Protein AF-A0A348T0Q8-F1 (afdb_monomer_lite)

Foldseek 3Di:
DDPPPDDDPCPQDKAWPDKDKDAADDDPPPDPFRMWMWTWIDGDQKIWTWIDGDQAWIKIKIDGNVCVVVSVVVSVVCVVVVPHRNRCQVVCVVSPPGIDMDTHGPDD

Secondary structure (DSSP, 8-state):
-------------EEEEEEEEEE----TTT-S-SEEEEEEEEETTEEEEEEE-SSSPEEEEEEEGGGHHHHHHHHHHHHHTT--HHHHHHHHHHH-SSPEEEEE----

pLDDT: mean 83.87, std 17.35, range [34.22, 97.75]

Radius of gyration: 16.41 Å; chains: 1; bounding box: 48×28×52 Å

Structure (mmCIF, N/CA/C/O backbone):
data_AF-A0A348T0Q8-F1
#
_entry.id   AF-A0A348T0Q8-F1
#
loop_
_atom_site.group_PDB
_atom_site.id
_atom_site.type_symbol
_atom_site.label_atom_id
_atom_site.label_alt_id
_atom_site.label_comp_id
_atom_site.label_asym_id
_atom_site.label_entity_id
_atom_site.label_seq_id
_atom_site.pdbx_PDB_ins_code
_atom_site.Cartn_x
_atom_site.Cartn_y
_atom_site.Cartn_z
_atom_site.occupancy
_atom_site.B_iso_or_equiv
_atom_site.auth_seq_id
_atom_site.auth_comp_id
_atom_site.auth_asym_id
_atom_site.auth_atom_id
_atom_site.pdbx_PDB_model_num
ATOM 1 N N . MET A 1 1 ? 32.086 -3.552 -31.297 1.00 40.44 1 MET A N 1
ATOM 2 C CA . MET A 1 1 ? 32.362 -3.043 -29.938 1.00 40.44 1 MET A CA 1
ATOM 3 C C . MET A 1 1 ? 31.383 -3.728 -29.018 1.00 40.44 1 MET A C 1
ATOM 5 O O . MET A 1 1 ? 30.221 -3.832 -29.373 1.00 40.44 1 MET A O 1
ATOM 9 N N . GLU A 1 2 ? 31.913 -4.346 -27.978 1.00 37.59 2 GLU A N 1
ATOM 10 C CA . GLU A 1 2 ? 31.390 -5.571 -27.382 1.00 37.59 2 GLU A CA 1
ATOM 11 C C . GLU A 1 2 ? 30.196 -5.335 -26.448 1.00 37.59 2 GLU A C 1
ATOM 13 O O . GLU A 1 2 ? 30.283 -4.571 -25.488 1.00 37.59 2 GLU A O 1
ATOM 18 N N . ASP A 1 3 ? 29.105 -6.059 -26.712 1.00 40.22 3 ASP A N 1
ATOM 19 C CA . ASP A 1 3 ? 28.026 -6.349 -25.770 1.00 40.22 3 ASP A CA 1
ATOM 20 C C . ASP A 1 3 ? 28.568 -7.198 -24.612 1.00 40.22 3 ASP A C 1
ATOM 22 O O . ASP A 1 3 ? 28.559 -8.428 -24.636 1.00 40.22 3 ASP A O 1
ATOM 26 N N . HIS A 1 4 ? 29.041 -6.525 -23.568 1.00 42.44 4 HIS A N 1
ATOM 27 C CA . HIS A 1 4 ? 29.307 -7.134 -22.270 1.00 42.44 4 HIS A CA 1
ATOM 28 C C . HIS A 1 4 ? 28.355 -6.558 -21.219 1.00 42.44 4 HIS A C 1
ATOM 30 O O . HIS A 1 4 ? 28.767 -5.887 -20.276 1.00 42.44 4 HIS A O 1
ATOM 36 N N . CYS A 1 5 ? 27.060 -6.867 -21.333 1.00 45.41 5 CYS A N 1
ATOM 37 C CA . CYS A 1 5 ? 26.199 -6.854 -20.152 1.00 45.41 5 CYS A CA 1
ATOM 38 C C . CYS A 1 5 ? 26.362 -8.203 -19.436 1.00 45.41 5 CYS A C 1
ATOM 40 O O . CYS A 1 5 ? 25.683 -9.190 -19.723 1.00 45.41 5 CYS A O 1
ATOM 42 N N . GLY A 1 6 ? 27.372 -8.255 -18.565 1.00 34.22 6 GLY A N 1
ATOM 43 C CA . GLY A 1 6 ? 27.747 -9.431 -17.794 1.00 34.22 6 GLY A CA 1
ATOM 44 C C . GLY A 1 6 ? 26.594 -9.996 -16.962 1.00 34.22 6 GLY A C 1
ATOM 45 O O . GLY A 1 6 ? 25.836 -9.274 -16.315 1.00 34.22 6 GLY A O 1
ATOM 46 N N . LYS A 1 7 ? 26.509 -11.329 -16.946 1.00 46.72 7 LYS A N 1
ATOM 47 C CA . LYS A 1 7 ? 25.726 -12.119 -15.992 1.00 46.72 7 LYS A CA 1
ATOM 48 C C . LYS A 1 7 ? 26.177 -11.780 -14.565 1.00 46.72 7 LYS A C 1
ATOM 50 O O . LYS A 1 7 ? 27.147 -12.349 -14.076 1.00 46.72 7 LYS A O 1
ATOM 55 N N . ALA A 1 8 ? 25.466 -10.880 -13.895 1.00 43.25 8 ALA A N 1
ATOM 56 C CA . ALA A 1 8 ? 25.614 -10.636 -12.466 1.00 43.25 8 ALA A CA 1
ATOM 57 C C . ALA A 1 8 ? 24.459 -11.316 -11.722 1.00 43.25 8 ALA A C 1
ATOM 59 O O . ALA A 1 8 ? 23.286 -11.104 -12.038 1.00 43.25 8 ALA A O 1
ATOM 60 N N . GLY A 1 9 ? 24.798 -12.173 -10.756 1.00 42.19 9 GLY A N 1
ATOM 61 C CA . GLY A 1 9 ? 23.846 -12.879 -9.905 1.00 42.19 9 GLY A CA 1
ATOM 62 C C . GLY A 1 9 ? 22.794 -11.924 -9.341 1.00 42.19 9 GLY A C 1
ATOM 63 O O . GLY A 1 9 ? 23.122 -10.918 -8.714 1.00 42.19 9 GLY A O 1
ATOM 64 N N . ARG A 1 10 ? 21.521 -12.240 -9.598 1.00 50.84 10 ARG A N 1
ATOM 65 C CA . ARG A 1 10 ? 20.340 -11.476 -9.179 1.00 50.84 10 ARG A CA 1
ATOM 66 C C . ARG A 1 10 ? 20.207 -11.555 -7.654 1.00 50.84 10 ARG A C 1
ATOM 68 O O . ARG A 1 10 ? 19.398 -12.311 -7.124 1.00 50.84 10 ARG A O 1
ATOM 75 N N . SER A 1 11 ? 21.021 -10.787 -6.932 1.00 48.03 11 SER A N 1
ATOM 76 C CA . SER A 1 11 ? 20.714 -10.455 -5.547 1.00 48.03 11 SER A CA 1
ATOM 77 C C . SER A 1 11 ? 19.334 -9.808 -5.571 1.00 48.03 11 SER A C 1
ATOM 79 O O . SER A 1 11 ? 19.110 -8.824 -6.280 1.00 48.03 11 SER A O 1
ATOM 81 N N . LYS A 1 12 ? 18.372 -10.429 -4.893 1.00 59.16 12 LYS A N 1
ATOM 82 C CA . LYS A 1 12 ? 16.976 -9.993 -4.810 1.00 59.16 12 LYS A CA 1
ATOM 83 C C . LYS A 1 12 ? 16.923 -8.767 -3.891 1.00 59.16 12 LYS A C 1
ATOM 85 O O . LYS A 1 12 ? 16.357 -8.826 -2.806 1.00 59.16 12 LYS A O 1
ATOM 90 N N . VAL A 1 13 ? 17.617 -7.691 -4.274 1.00 59.22 13 VAL A N 1
ATOM 91 C CA . VAL A 1 13 ? 17.732 -6.467 -3.482 1.00 59.22 13 VAL A CA 1
ATOM 92 C C . VAL A 1 13 ? 16.341 -5.867 -3.400 1.00 59.22 13 VAL A C 1
ATOM 94 O O . VAL A 1 13 ? 15.781 -5.419 -4.400 1.00 59.22 13 VAL A O 1
ATOM 97 N N . ASN A 1 14 ? 15.771 -5.925 -2.202 1.00 82.88 14 ASN A N 1
ATOM 98 C CA . ASN A 1 14 ? 14.546 -5.226 -1.879 1.00 82.88 14 ASN A CA 1
ATOM 99 C C . ASN A 1 14 ? 14.939 -3.852 -1.327 1.00 82.88 14 ASN A C 1
ATOM 101 O O . ASN A 1 14 ? 15.556 -3.771 -0.264 1.00 82.88 14 ASN A O 1
ATOM 105 N N . ARG A 1 15 ? 14.649 -2.780 -2.066 1.00 91.62 15 ARG A N 1
ATOM 106 C CA . ARG A 1 15 ? 15.003 -1.407 -1.683 1.00 91.62 15 ARG A CA 1
ATOM 107 C C . ARG A 1 15 ? 13.754 -0.659 -1.234 1.00 91.62 15 ARG A C 1
ATOM 109 O O . ARG A 1 15 ? 12.816 -0.514 -2.011 1.00 91.62 15 ARG A O 1
ATOM 116 N N . LEU A 1 16 ? 13.754 -0.143 -0.006 1.00 94.81 16 LEU A N 1
ATOM 117 C CA . LEU A 1 16 ? 12.697 0.755 0.461 1.00 94.81 16 LEU A CA 1
ATOM 118 C C . LEU A 1 16 ? 12.845 2.108 -0.239 1.00 94.81 16 LEU A C 1
ATOM 120 O O . LEU A 1 16 ? 13.900 2.737 -0.162 1.00 94.81 16 LEU A O 1
ATOM 124 N N . LEU A 1 17 ? 11.791 2.551 -0.915 1.00 95.31 17 LEU A N 1
ATOM 125 C CA . LEU A 1 17 ? 11.764 3.814 -1.652 1.00 95.31 17 LEU A CA 1
ATOM 126 C C . LEU A 1 17 ? 11.021 4.918 -0.902 1.00 95.31 17 LEU A C 1
ATOM 128 O O . LEU A 1 17 ? 11.376 6.090 -1.041 1.00 95.31 17 LEU A O 1
ATOM 132 N N . ALA A 1 18 ? 9.985 4.557 -0.146 1.00 96.62 18 ALA A N 1
ATOM 133 C CA . ALA A 1 18 ? 9.243 5.467 0.717 1.00 96.62 18 ALA A CA 1
ATOM 134 C C . ALA A 1 18 ? 8.493 4.691 1.804 1.00 96.62 18 ALA A C 1
ATOM 136 O O . ALA A 1 18 ? 8.025 3.574 1.578 1.00 96.62 18 ALA A O 1
ATOM 137 N N . LYS A 1 19 ? 8.354 5.304 2.980 1.00 97.06 19 LYS A N 1
ATOM 138 C CA . LYS A 1 19 ? 7.533 4.803 4.081 1.00 97.06 19 LYS A CA 1
ATOM 139 C C . LYS A 1 19 ? 6.835 5.974 4.749 1.00 97.06 19 LYS A C 1
ATOM 141 O O . LYS A 1 19 ? 7.486 6.942 5.125 1.00 97.06 19 LYS A O 1
ATOM 146 N N . GLN A 1 20 ? 5.533 5.842 4.932 1.00 97.69 20 GLN A N 1
ATOM 147 C CA . GLN A 1 20 ? 4.706 6.776 5.677 1.00 97.69 20 GLN A CA 1
ATOM 148 C C . GLN A 1 20 ? 3.950 5.986 6.739 1.00 97.69 20 GLN A C 1
ATOM 150 O O . GLN A 1 20 ? 3.620 4.814 6.555 1.00 97.69 20 GLN A O 1
ATOM 155 N N . THR A 1 21 ? 3.757 6.592 7.902 1.00 96.69 21 THR A N 1
ATOM 156 C CA . THR A 1 21 ? 3.042 5.973 9.020 1.00 96.69 21 THR A CA 1
ATOM 157 C C . THR A 1 21 ? 2.025 6.969 9.523 1.00 96.69 21 THR A C 1
ATOM 159 O O . THR A 1 21 ? 2.355 8.137 9.732 1.00 96.69 21 THR A O 1
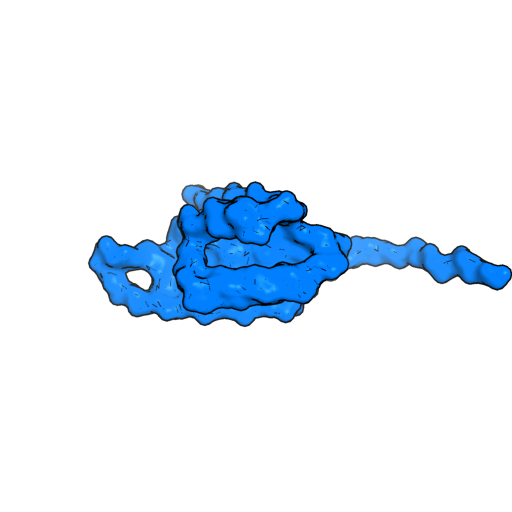ATOM 162 N N . ARG A 1 22 ? 0.792 6.513 9.709 1.00 94.75 22 ARG A N 1
ATOM 163 C CA . ARG A 1 22 ? -0.263 7.302 10.325 1.00 94.75 22 ARG A CA 1
ATOM 164 C C . ARG A 1 22 ? -0.645 6.661 11.648 1.00 94.75 22 ARG A C 1
ATOM 166 O O . ARG A 1 22 ? -0.841 5.449 11.718 1.00 94.75 22 ARG A O 1
ATOM 173 N N . LEU A 1 23 ? -0.681 7.490 12.683 1.00 92.75 23 LEU A N 1
ATOM 174 C CA . LEU A 1 23 ? -1.113 7.121 14.023 1.00 92.75 23 LEU A CA 1
ATOM 175 C C . LEU A 1 23 ? -2.522 7.656 14.226 1.00 92.75 23 LEU A C 1
ATOM 177 O O . LEU A 1 23 ? -2.801 8.806 13.883 1.00 92.75 23 LEU A O 1
ATOM 181 N N . PHE A 1 24 ? -3.374 6.822 14.793 1.00 87.00 24 PHE A N 1
ATOM 182 C CA . PHE A 1 24 ? -4.715 7.173 15.213 1.00 87.00 24 PHE A CA 1
ATOM 183 C C . PHE A 1 24 ? -4.794 7.022 16.727 1.00 87.00 24 PHE A C 1
ATOM 185 O O . PHE A 1 24 ? -4.143 6.155 17.314 1.00 87.00 24 PHE A O 1
ATOM 192 N N . SER A 1 25 ? -5.574 7.883 17.371 1.00 84.00 25 SER A N 1
ATOM 193 C CA . SER A 1 25 ? -5.878 7.710 18.787 1.00 84.00 25 SER A CA 1
ATOM 194 C C . SER A 1 25 ? -6.676 6.425 18.976 1.00 84.00 25 SER A C 1
ATOM 196 O O . SER A 1 25 ? -7.625 6.171 18.236 1.00 84.00 25 SER A O 1
ATOM 198 N N . TYR A 1 26 ? -6.313 5.636 19.985 1.00 75.38 26 TYR A N 1
ATOM 199 C CA . TYR A 1 26 ? -7.128 4.502 20.392 1.00 75.38 26 TYR A CA 1
ATOM 200 C C . TYR A 1 26 ? -8.432 5.020 21.001 1.00 75.38 26 TYR A C 1
ATOM 202 O O . TYR A 1 26 ? -8.420 5.711 22.021 1.00 75.38 26 TYR A O 1
ATOM 210 N N . ILE A 1 27 ? -9.548 4.697 20.356 1.00 76.62 27 ILE A N 1
ATOM 211 C CA . ILE A 1 27 ? -10.890 4.912 20.886 1.00 76.62 27 ILE A CA 1
ATOM 212 C C . ILE A 1 27 ? -11.588 3.562 20.819 1.00 76.62 27 ILE A C 1
ATOM 214 O O . ILE A 1 27 ? -11.814 3.019 19.734 1.00 76.62 27 ILE A O 1
ATOM 218 N N . GLU A 1 28 ? -11.887 3.014 21.993 1.00 77.81 28 GLU A N 1
ATOM 219 C CA . GLU A 1 28 ? -12.522 1.709 22.129 1.00 77.81 28 GLU A CA 1
ATOM 220 C C . GLU A 1 28 ? -13.832 1.658 21.329 1.00 77.81 28 GLU A C 1
ATOM 222 O O . GLU A 1 28 ? -14.670 2.556 21.414 1.00 77.81 28 GLU A O 1
ATOM 227 N N . GLY A 1 29 ? -13.977 0.621 20.501 1.00 74.81 29 GLY A N 1
ATOM 228 C CA . GLY A 1 29 ? -15.160 0.402 19.666 1.00 74.81 29 GLY A CA 1
ATOM 229 C C . GLY A 1 29 ? -15.258 1.255 18.394 1.00 74.81 29 GLY A C 1
ATOM 230 O O . GLY A 1 29 ? -16.181 1.028 17.616 1.00 74.81 29 GLY A O 1
ATOM 231 N N . LEU A 1 30 ? -14.335 2.194 18.146 1.00 76.19 30 LEU A N 1
ATOM 232 C CA . LEU A 1 30 ? -14.388 3.065 16.963 1.00 76.19 30 LEU A CA 1
ATOM 233 C C . LEU A 1 30 ? -13.444 2.624 15.836 1.00 76.19 30 LEU A C 1
ATOM 235 O O . LEU A 1 30 ? -13.811 2.703 14.666 1.00 76.19 30 LEU A O 1
ATOM 239 N N . GLN A 1 31 ? -12.231 2.172 16.166 1.00 69.88 31 GLN A N 1
ATOM 240 C CA . GLN A 1 31 ? -11.223 1.809 15.168 1.00 69.88 31 GLN A CA 1
ATOM 241 C C . GLN A 1 31 ? -10.323 0.680 15.686 1.00 69.88 31 GLN A C 1
ATOM 243 O O . GLN A 1 31 ? -9.762 0.790 16.773 1.00 69.88 31 GLN A O 1
ATOM 248 N N . ALA A 1 32 ? -10.182 -0.398 14.908 1.00 73.12 32 ALA A N 1
ATOM 249 C CA . ALA A 1 32 ? -9.303 -1.523 15.249 1.00 73.12 32 ALA A CA 1
ATOM 250 C C . ALA A 1 32 ? -7.815 -1.206 14.989 1.00 73.12 32 ALA A C 1
ATOM 252 O O . ALA A 1 32 ? -6.927 -1.696 15.680 1.00 73.12 32 ALA A O 1
ATOM 253 N N . GLU A 1 33 ? -7.547 -0.325 14.027 1.00 80.69 33 GLU A N 1
ATOM 254 C CA . GLU A 1 33 ? -6.213 0.108 13.616 1.00 80.69 33 GLU A CA 1
ATOM 255 C C . GLU A 1 33 ? -5.775 1.333 14.412 1.00 80.69 33 GLU A C 1
ATOM 257 O O . GLU A 1 33 ? -6.279 2.426 14.170 1.00 80.69 33 GLU A O 1
ATOM 262 N N . THR A 1 34 ? -4.773 1.228 15.281 1.00 86.88 34 THR A N 1
ATOM 263 C CA . THR A 1 34 ? -4.174 2.434 15.890 1.00 86.88 34 THR A CA 1
ATOM 264 C C . THR A 1 34 ? -2.994 2.956 15.078 1.00 86.88 34 THR A C 1
ATOM 266 O O . THR A 1 34 ? -2.586 4.117 15.191 1.00 86.88 34 THR A O 1
ATOM 269 N N . ARG A 1 35 ? -2.473 2.119 14.178 1.00 92.19 35 ARG A N 1
ATOM 270 C CA . ARG A 1 35 ? -1.385 2.468 13.278 1.00 92.19 35 ARG A CA 1
ATOM 271 C C . ARG A 1 35 ? -1.575 1.857 11.898 1.00 92.19 35 ARG A C 1
ATOM 273 O O . ARG A 1 35 ? -1.818 0.664 11.757 1.00 92.19 35 ARG A O 1
ATOM 280 N N . VAL A 1 36 ? -1.373 2.683 10.874 1.00 94.56 36 VAL A N 1
ATOM 281 C CA . VAL A 1 36 ? -1.372 2.255 9.471 1.00 94.56 36 VAL A CA 1
ATOM 282 C C . VAL A 1 36 ? -0.047 2.632 8.822 1.00 94.56 36 VAL A C 1
ATOM 284 O O . VAL A 1 36 ? 0.450 3.752 8.978 1.00 94.56 36 VAL A O 1
ATOM 287 N N . TYR A 1 37 ? 0.531 1.685 8.090 1.00 97.00 37 TYR A N 1
ATOM 288 C CA . TYR A 1 37 ? 1.773 1.845 7.349 1.00 97.00 37 TYR A CA 1
ATOM 289 C C . TYR A 1 37 ? 1.501 1.831 5.849 1.00 97.00 37 TYR A C 1
ATOM 291 O O . TYR A 1 37 ? 0.815 0.947 5.342 1.00 97.00 37 TYR A O 1
ATOM 299 N N . TYR A 1 38 ? 2.126 2.768 5.146 1.00 97.75 38 TYR A N 1
ATOM 300 C CA . TYR A 1 38 ? 2.123 2.861 3.692 1.00 97.75 38 TYR A CA 1
ATOM 301 C C . TYR A 1 38 ? 3.578 2.777 3.244 1.00 97.75 38 TYR A C 1
ATOM 303 O O . TYR A 1 38 ? 4.388 3.639 3.591 1.00 97.75 38 TYR A O 1
ATOM 311 N N . THR A 1 39 ? 3.951 1.734 2.509 1.00 97.62 39 THR A N 1
ATOM 312 C CA . THR A 1 39 ? 5.335 1.554 2.046 1.00 97.62 39 THR A CA 1
ATOM 313 C C . THR A 1 39 ? 5.402 1.339 0.549 1.00 97.62 39 THR A C 1
ATOM 315 O O . THR A 1 39 ? 4.531 0.693 -0.018 1.00 97.62 39 THR A O 1
ATOM 318 N N . LEU A 1 40 ? 6.453 1.861 -0.077 1.00 97.31 40 LEU A N 1
ATOM 319 C CA . LEU A 1 40 ? 6.818 1.584 -1.459 1.00 97.31 40 LEU A CA 1
ATOM 320 C C . LEU A 1 40 ? 8.195 0.926 -1.482 1.00 97.31 40 LEU A C 1
ATOM 322 O O . LEU A 1 40 ? 9.174 1.500 -0.998 1.00 97.31 40 LEU A O 1
ATOM 326 N N . TRP A 1 41 ? 8.261 -0.257 -2.075 1.00 95.88 41 TRP A N 1
ATOM 327 C CA . TRP A 1 41 ? 9.472 -1.054 -2.230 1.00 95.88 41 TRP A CA 1
ATOM 328 C C . TRP A 1 41 ? 9.784 -1.296 -3.701 1.00 95.88 41 TRP A C 1
ATOM 330 O O . TRP A 1 41 ? 8.872 -1.476 -4.498 1.00 95.88 41 TRP A O 1
ATOM 340 N N . GLN A 1 42 ? 11.065 -1.380 -4.042 1.00 94.00 42 GLN A N 1
ATOM 341 C CA . GLN A 1 42 ? 11.536 -1.930 -5.307 1.00 94.00 42 GLN A CA 1
ATOM 342 C C . GLN A 1 42 ? 12.073 -3.342 -5.069 1.00 94.00 42 GLN A C 1
ATOM 344 O O . GLN A 1 42 ? 13.019 -3.523 -4.303 1.00 94.00 42 GLN A O 1
ATOM 349 N N . CYS A 1 43 ? 11.489 -4.337 -5.734 1.00 90.56 43 CYS A N 1
ATOM 350 C CA . CYS A 1 43 ? 11.888 -5.738 -5.671 1.00 90.56 43 CYS A CA 1
ATOM 351 C C . CYS A 1 43 ? 12.284 -6.211 -7.075 1.00 90.56 43 CYS A C 1
ATOM 353 O O . CYS A 1 43 ? 11.458 -6.691 -7.850 1.00 90.56 43 CYS A O 1
ATOM 355 N N . GLY A 1 44 ? 13.561 -6.055 -7.427 1.00 88.50 44 GLY A N 1
ATOM 356 C CA . GLY A 1 44 ? 14.023 -6.328 -8.790 1.00 88.50 44 GLY A CA 1
ATOM 357 C C . GLY A 1 44 ? 13.317 -5.422 -9.818 1.00 88.50 44 GLY A C 1
ATOM 358 O O . GLY A 1 44 ? 13.394 -4.203 -9.671 1.00 88.50 44 GLY A O 1
ATOM 359 N N . PRO A 1 45 ? 12.655 -5.978 -10.854 1.00 89.69 45 PRO A N 1
ATOM 360 C CA . PRO A 1 45 ? 11.965 -5.196 -11.884 1.00 89.69 45 PRO A CA 1
ATOM 361 C C . PRO A 1 45 ? 10.559 -4.731 -11.467 1.00 89.69 45 PRO A C 1
ATOM 363 O O . PRO A 1 45 ? 9.834 -4.183 -12.293 1.00 89.69 45 PRO A O 1
ATOM 366 N N . GLU A 1 46 ? 10.163 -4.964 -10.216 1.00 93.19 46 GLU A N 1
ATOM 367 C CA . GLU A 1 46 ? 8.839 -4.626 -9.703 1.00 93.19 46 GLU A CA 1
ATOM 368 C C . GLU A 1 46 ? 8.916 -3.537 -8.638 1.00 93.19 46 GLU A C 1
ATOM 370 O O . GLU A 1 46 ? 9.840 -3.496 -7.822 1.00 93.19 46 GLU A O 1
ATOM 375 N N . LEU A 1 47 ? 7.882 -2.708 -8.589 1.00 94.75 47 LEU A N 1
ATOM 376 C CA . LEU A 1 47 ? 7.561 -1.844 -7.464 1.00 94.75 47 LEU A CA 1
ATOM 377 C C . LEU A 1 47 ? 6.379 -2.429 -6.705 1.00 94.75 47 LEU A C 1
ATOM 379 O O . LEU A 1 47 ? 5.476 -3.002 -7.305 1.00 94.75 47 LEU A O 1
ATOM 383 N N . ARG A 1 48 ? 6.363 -2.274 -5.384 1.00 95.69 48 ARG A N 1
ATOM 384 C CA . ARG A 1 48 ? 5.299 -2.786 -4.519 1.00 95.69 48 ARG A CA 1
ATOM 385 C C . ARG A 1 48 ? 4.871 -1.719 -3.535 1.00 95.69 48 ARG A C 1
ATOM 387 O O . ARG A 1 48 ? 5.667 -1.323 -2.684 1.00 95.69 48 ARG A O 1
ATOM 394 N N . ILE A 1 49 ? 3.620 -1.289 -3.639 1.00 96.75 49 ILE A N 1
ATOM 395 C CA . ILE A 1 49 ? 2.949 -0.557 -2.568 1.00 96.75 49 ILE A CA 1
ATOM 396 C C . ILE A 1 49 ? 2.390 -1.585 -1.591 1.00 96.75 49 ILE A C 1
ATOM 398 O O . ILE A 1 49 ? 1.746 -2.541 -2.018 1.00 96.75 49 ILE A O 1
ATOM 402 N N . LEU A 1 50 ? 2.639 -1.397 -0.299 1.00 96.44 50 LEU A N 1
ATOM 40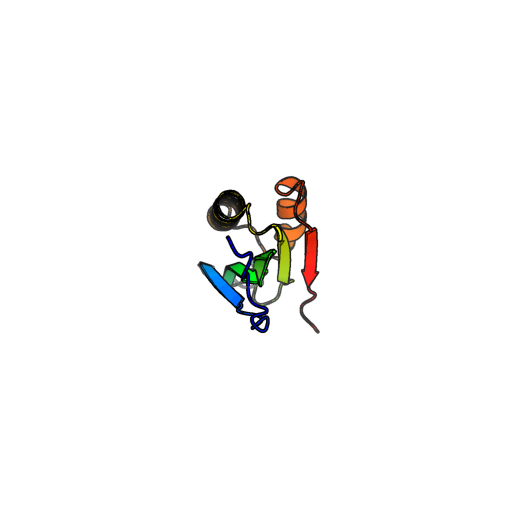3 C CA . LEU A 1 50 ? 1.971 -2.138 0.765 1.00 96.44 50 LEU A CA 1
ATOM 404 C C . LEU A 1 50 ? 1.246 -1.163 1.689 1.00 96.44 50 LEU A C 1
ATOM 406 O O . LEU A 1 50 ? 1.862 -0.208 2.174 1.00 96.44 50 LEU A O 1
ATOM 410 N N . VAL A 1 51 ? -0.027 -1.450 1.951 1.00 96.31 51 VAL A N 1
ATOM 411 C CA . VAL A 1 51 ? -0.845 -0.802 2.980 1.00 96.31 51 VAL A CA 1
ATOM 412 C C . VAL A 1 51 ? -1.169 -1.848 4.036 1.00 96.31 51 VAL A C 1
ATOM 414 O O . VAL A 1 51 ? -1.772 -2.872 3.723 1.00 96.31 51 VAL A O 1
ATOM 417 N N . SER A 1 52 ? -0.739 -1.625 5.273 1.00 95.00 52 SER A N 1
ATOM 418 C CA . SER A 1 52 ? -0.927 -2.588 6.362 1.00 95.00 52 SER A CA 1
ATOM 419 C C . SER A 1 52 ? -1.305 -1.897 7.665 1.00 95.00 52 SER A C 1
ATOM 421 O O . SER A 1 52 ? -0.807 -0.808 7.963 1.00 95.00 52 SER A O 1
ATOM 423 N N . GLY A 1 53 ? -2.154 -2.557 8.446 1.00 91.19 53 GLY A N 1
ATOM 424 C CA . GLY A 1 53 ? -2.552 -2.156 9.794 1.00 91.19 53 GLY A CA 1
ATOM 425 C C . GLY A 1 53 ? -2.079 -3.151 10.846 1.00 91.19 53 GLY A C 1
ATOM 426 O O . GLY A 1 53 ? -1.254 -4.017 10.560 1.00 91.19 53 GLY A O 1
ATOM 427 N N . GLU A 1 54 ? -2.600 -3.011 12.059 1.00 86.62 54 GLU A N 1
ATOM 428 C CA . GLU A 1 54 ? -2.299 -3.905 13.185 1.00 86.62 54 GLU A CA 1
ATOM 429 C C . GLU A 1 54 ? -3.263 -5.097 13.262 1.00 86.62 54 GLU A C 1
ATOM 431 O O . GLU A 1 54 ? -2.852 -6.181 13.663 1.00 86.62 54 GLU A O 1
ATOM 436 N N . ALA A 1 55 ? -4.517 -4.911 12.853 1.00 82.88 55 ALA A N 1
ATOM 437 C CA . ALA A 1 55 ? -5.597 -5.895 12.909 1.00 82.88 55 ALA A CA 1
ATOM 438 C C . ALA A 1 55 ? -6.197 -6.219 11.523 1.00 82.88 55 ALA A C 1
ATOM 440 O O . ALA A 1 55 ? -6.739 -7.302 11.314 1.00 82.88 55 ALA A O 1
ATOM 441 N N . GLY A 1 56 ? -6.109 -5.291 10.571 1.00 83.94 56 GLY A N 1
ATOM 442 C CA . GLY A 1 56 ? -6.646 -5.395 9.222 1.00 83.94 56 GLY A CA 1
ATOM 443 C C . GLY A 1 56 ? -5.742 -6.160 8.250 1.00 83.94 56 GLY A C 1
ATOM 444 O O . GLY A 1 56 ? -4.605 -6.518 8.574 1.00 83.94 56 GLY A O 1
ATOM 445 N N . PRO A 1 57 ? -6.221 -6.399 7.016 1.00 91.00 57 PRO A N 1
ATOM 446 C CA . PRO A 1 57 ? -5.439 -7.099 6.009 1.00 91.00 57 PRO A CA 1
ATOM 447 C C . PRO A 1 57 ? -4.193 -6.300 5.625 1.00 91.00 57 PRO A C 1
ATOM 449 O O . PRO A 1 57 ? -4.143 -5.077 5.755 1.00 91.00 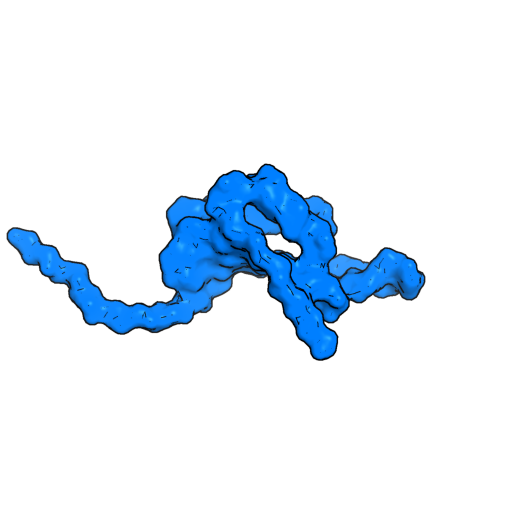57 PRO A O 1
ATOM 452 N N . THR A 1 58 ? -3.194 -6.983 5.075 1.00 94.25 58 THR A N 1
ATOM 453 C CA . THR A 1 58 ? -2.129 -6.301 4.342 1.00 94.25 58 THR A CA 1
ATOM 454 C C . THR A 1 58 ? -2.480 -6.316 2.866 1.00 94.25 58 THR A C 1
ATOM 456 O O . THR A 1 58 ? -2.623 -7.377 2.272 1.00 94.25 58 THR A O 1
ATOM 459 N N . VAL A 1 59 ? -2.588 -5.151 2.243 1.00 95.38 59 VAL A N 1
ATOM 460 C CA . VAL A 1 59 ? -2.861 -5.047 0.809 1.00 95.38 59 VAL A CA 1
ATOM 461 C C . VAL A 1 59 ? -1.576 -4.712 0.076 1.00 95.38 59 VAL A C 1
ATOM 463 O O . VAL A 1 59 ? -0.860 -3.784 0.454 1.00 95.38 59 VAL A O 1
ATOM 466 N N . ARG A 1 60 ? -1.285 -5.466 -0.983 1.00 95.19 60 ARG A N 1
ATOM 467 C CA . ARG A 1 60 ? -0.149 -5.250 -1.877 1.00 95.19 60 ARG A CA 1
ATOM 468 C C . ARG A 1 60 ? -0.653 -4.840 -3.253 1.00 95.19 60 ARG A C 1
ATOM 470 O O . ARG A 1 60 ? -1.533 -5.490 -3.798 1.00 95.19 60 ARG A O 1
ATOM 477 N N . CYS A 1 61 ? -0.041 -3.819 -3.843 1.00 95.31 61 CYS A N 1
ATOM 478 C CA . CYS A 1 61 ? -0.173 -3.529 -5.267 1.00 95.31 61 CYS A CA 1
ATOM 479 C C . CYS A 1 61 ? 1.199 -3.556 -5.936 1.00 95.31 61 CYS A C 1
ATOM 481 O O . CYS A 1 61 ? 2.120 -2.871 -5.483 1.00 95.31 61 CYS A O 1
ATOM 483 N N . THR A 1 62 ? 1.330 -4.338 -7.005 1.00 94.44 62 THR A N 1
ATOM 484 C CA . THR A 1 62 ? 2.581 -4.526 -7.750 1.00 94.44 62 THR A CA 1
ATOM 485 C C . THR A 1 62 ? 2.537 -3.789 -9.086 1.00 94.44 62 THR A C 1
ATOM 487 O O . THR A 1 62 ? 1.543 -3.873 -9.802 1.00 94.44 62 THR A O 1
ATOM 490 N N . PHE A 1 63 ? 3.622 -3.094 -9.429 1.00 90.38 63 PHE A N 1
ATOM 491 C CA . PHE A 1 63 ? 3.785 -2.316 -10.659 1.00 90.38 63 PHE A CA 1
ATOM 492 C C . PHE A 1 63 ? 5.107 -2.664 -11.359 1.00 90.38 63 PHE A C 1
ATOM 494 O O . PHE A 1 63 ? 6.055 -3.087 -10.691 1.00 90.38 63 PHE A O 1
ATOM 501 N N . PRO A 1 64 ? 5.229 -2.409 -12.671 1.00 91.38 64 PRO A N 1
ATOM 502 C CA . PRO A 1 64 ? 6.519 -2.349 -13.358 1.00 91.38 64 PRO A CA 1
ATOM 503 C C . PRO A 1 64 ? 7.458 -1.270 -12.777 1.00 91.38 64 PRO A C 1
ATOM 505 O O . PRO A 1 64 ? 7.000 -0.225 -12.310 1.00 91.38 64 PRO A O 1
ATOM 508 N N . ALA A 1 65 ? 8.776 -1.501 -12.806 1.00 88.75 65 ALA A N 1
ATOM 509 C CA . ALA A 1 65 ? 9.773 -0.600 -12.206 1.00 88.75 65 ALA A CA 1
ATOM 510 C C . ALA A 1 65 ? 9.875 0.800 -12.834 1.00 88.75 65 ALA A C 1
ATOM 512 O O . ALA A 1 65 ? 10.308 1.734 -12.161 1.00 88.75 65 ALA A O 1
ATOM 513 N N . ASP A 1 66 ? 9.475 0.972 -14.090 1.00 90.12 66 ASP A N 1
ATOM 514 C CA . ASP A 1 66 ? 9.474 2.263 -14.788 1.00 90.12 66 ASP A CA 1
ATOM 515 C C . ASP A 1 66 ? 8.352 3.207 -14.315 1.00 90.12 66 ASP A C 1
ATOM 517 O O . ASP A 1 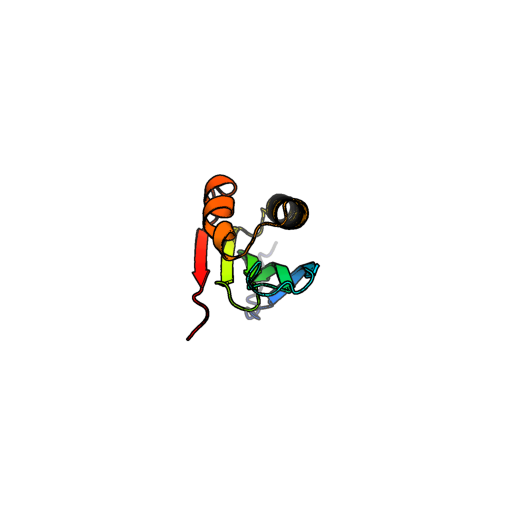66 ? 8.358 4.395 -14.633 1.00 90.12 66 ASP A O 1
ATOM 521 N N . MET A 1 67 ? 7.423 2.720 -13.485 1.00 92.56 67 MET A N 1
ATOM 522 C CA . MET A 1 67 ? 6.310 3.501 -12.940 1.00 92.56 67 MET A CA 1
ATOM 523 C C . MET A 1 67 ? 6.593 4.151 -11.575 1.00 92.56 67 MET A C 1
ATOM 525 O O . MET A 1 67 ? 5.651 4.504 -10.862 1.00 92.56 67 MET A O 1
ATOM 529 N N . GLU A 1 68 ? 7.857 4.349 -11.188 1.00 92.62 68 GLU A N 1
ATOM 530 C CA . GLU A 1 68 ? 8.213 4.852 -9.849 1.00 92.62 68 GLU A CA 1
ATOM 531 C C . GLU A 1 68 ? 7.506 6.165 -9.486 1.00 92.62 68 GLU A C 1
ATOM 533 O O . GLU A 1 68 ? 6.923 6.266 -8.406 1.00 92.62 68 GLU A O 1
ATOM 538 N N . CYS A 1 69 ? 7.481 7.147 -10.392 1.00 92.62 69 CYS A N 1
ATOM 539 C CA . CYS A 1 69 ? 6.803 8.425 -10.151 1.00 92.62 69 CYS A CA 1
ATOM 540 C C . CYS A 1 69 ? 5.307 8.236 -9.858 1.00 92.62 69 CYS A C 1
ATOM 542 O O . CYS A 1 69 ? 4.770 8.838 -8.928 1.00 92.62 69 CYS A O 1
ATOM 544 N N . ARG A 1 70 ? 4.635 7.355 -10.610 1.00 91.94 70 ARG A N 1
ATOM 545 C CA . ARG A 1 70 ? 3.215 7.048 -10.403 1.00 91.94 70 ARG A CA 1
ATOM 546 C C . ARG A 1 70 ? 2.996 6.324 -9.077 1.00 91.94 70 ARG A C 1
ATOM 548 O O . ARG A 1 70 ? 2.090 6.690 -8.336 1.00 91.94 70 ARG A O 1
ATOM 555 N N . ALA A 1 71 ? 3.843 5.347 -8.756 1.00 93.88 71 ALA A N 1
ATOM 556 C CA . ALA A 1 71 ? 3.764 4.604 -7.503 1.00 93.88 71 ALA A CA 1
ATOM 557 C C . ALA A 1 71 ? 3.996 5.511 -6.280 1.00 93.88 71 ALA A C 1
ATOM 559 O O . ALA A 1 71 ? 3.310 5.368 -5.270 1.00 93.88 71 ALA A O 1
ATOM 560 N N . ARG A 1 72 ? 4.907 6.490 -6.371 1.00 95.75 72 ARG A N 1
ATOM 561 C CA . ARG A 1 72 ? 5.124 7.500 -5.320 1.00 95.75 72 ARG A CA 1
ATOM 562 C C . ARG A 1 72 ? 3.911 8.406 -5.130 1.00 95.75 72 ARG A C 1
ATOM 564 O O . ARG A 1 72 ? 3.481 8.584 -3.994 1.00 95.75 72 ARG A O 1
ATOM 571 N N . ASN A 1 73 ? 3.344 8.929 -6.216 1.00 95.31 73 ASN A N 1
ATOM 572 C CA . ASN A 1 73 ? 2.159 9.789 -6.148 1.00 95.31 73 ASN A CA 1
ATOM 573 C C . ASN A 1 73 ? 0.955 9.047 -5.565 1.00 95.31 73 ASN A C 1
ATOM 575 O O . ASN A 1 73 ? 0.229 9.589 -4.739 1.00 95.31 73 ASN A O 1
ATOM 579 N N . LEU A 1 74 ? 0.772 7.785 -5.947 1.00 95.44 74 LEU A N 1
ATOM 580 C CA . LEU A 1 74 ? -0.292 6.964 -5.394 1.00 95.44 74 LEU A CA 1
ATOM 581 C C . LEU A 1 74 ? -0.072 6.654 -3.910 1.00 95.44 74 LEU A C 1
ATOM 583 O O . LEU A 1 74 ? -1.009 6.756 -3.127 1.00 95.44 74 LEU A O 1
ATOM 587 N N . LEU A 1 75 ? 1.157 6.324 -3.498 1.00 96.81 75 LEU A N 1
ATOM 588 C CA . LEU A 1 75 ? 1.473 6.138 -2.080 1.00 96.81 75 LEU A CA 1
ATOM 589 C C . LEU A 1 75 ? 1.130 7.394 -1.266 1.00 96.81 75 LEU A C 1
ATOM 591 O O . LEU A 1 75 ? 0.558 7.286 -0.182 1.00 96.81 75 LEU A O 1
ATOM 595 N N . GLN A 1 76 ? 1.463 8.570 -1.806 1.00 97.19 76 GLN A N 1
ATOM 596 C CA . GLN A 1 76 ? 1.144 9.855 -1.192 1.00 97.19 76 GLN A CA 1
ATOM 597 C C . GLN A 1 76 ? -0.371 10.051 -1.068 1.00 97.19 76 GLN A C 1
ATOM 599 O O . GLN A 1 76 ? -0.854 10.357 0.018 1.00 97.19 76 GLN A O 1
ATOM 604 N N . TYR A 1 77 ? -1.122 9.785 -2.139 1.00 96.56 77 TYR A N 1
ATOM 605 C CA . TYR A 1 77 ? -2.582 9.863 -2.139 1.00 96.56 77 TYR A CA 1
ATOM 606 C C . TYR A 1 77 ? -3.215 8.967 -1.062 1.00 96.56 77 TYR A C 1
ATOM 608 O O . TYR A 1 77 ? -4.074 9.428 -0.311 1.00 96.56 77 TYR A O 1
ATOM 616 N N . LEU A 1 78 ? -2.769 7.711 -0.945 1.00 96.88 78 LEU A N 1
ATOM 617 C CA . LEU A 1 78 ? -3.278 6.770 0.061 1.00 96.88 78 LEU A CA 1
ATOM 618 C C . LEU A 1 78 ? -3.041 7.283 1.488 1.00 96.88 78 LEU A C 1
ATOM 620 O O . LEU A 1 78 ? -3.928 7.194 2.336 1.00 96.88 78 LEU A O 1
ATOM 624 N N . TYR A 1 79 ? -1.859 7.848 1.748 1.00 97.31 79 TYR A N 1
ATOM 625 C CA . TYR A 1 79 ? -1.521 8.406 3.054 1.00 97.31 79 TYR A CA 1
ATOM 626 C C . TYR A 1 79 ? -2.321 9.672 3.389 1.00 97.31 79 TYR A C 1
ATOM 628 O O . TYR A 1 79 ? -2.810 9.814 4.516 1.00 97.31 79 TYR A O 1
ATOM 636 N N . GLU A 1 80 ? -2.445 10.596 2.433 1.00 97.06 80 GLU A N 1
ATOM 637 C CA . GLU A 1 80 ? -3.162 11.864 2.606 1.00 97.06 80 GLU A CA 1
ATOM 638 C C . GLU A 1 80 ? -4.654 11.643 2.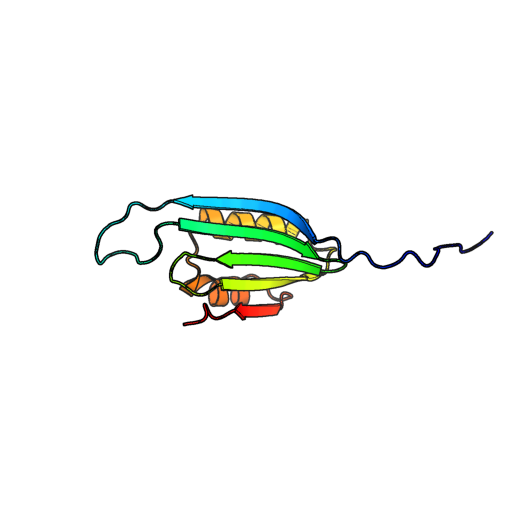840 1.00 97.06 80 GLU A C 1
ATOM 640 O O . GLU A 1 80 ? -5.235 12.290 3.708 1.00 97.06 80 GLU A O 1
ATOM 645 N N . ASN A 1 81 ? -5.245 10.672 2.139 1.00 95.88 81 ASN A N 1
ATOM 646 C CA . ASN A 1 81 ? -6.659 10.320 2.266 1.00 95.88 81 ASN A CA 1
ATOM 647 C C . ASN A 1 81 ? -6.927 9.281 3.357 1.00 95.88 81 ASN A C 1
ATOM 649 O O . ASN A 1 81 ? -8.050 8.800 3.489 1.00 95.88 81 ASN A O 1
ATOM 653 N N . THR A 1 82 ? -5.920 8.942 4.166 1.00 93.88 82 THR A N 1
ATOM 654 C CA . THR A 1 82 ? -6.071 8.035 5.314 1.00 93.88 82 THR A CA 1
ATOM 655 C C . THR A 1 82 ? -6.683 6.681 4.949 1.00 93.88 82 THR A C 1
ATOM 657 O O . THR A 1 82 ? -7.478 6.135 5.707 1.00 93.88 82 THR A O 1
ATOM 660 N N . VAL A 1 83 ? -6.328 6.146 3.778 1.00 94.38 83 VAL A N 1
ATOM 661 C CA . VAL A 1 83 ? -6.937 4.921 3.250 1.00 94.38 83 VAL A CA 1
ATOM 662 C C . VAL A 1 83 ? -6.617 3.742 4.161 1.00 94.38 83 VAL A C 1
ATOM 664 O O . VAL A 1 83 ? -5.465 3.322 4.290 1.00 94.38 83 VAL A O 1
ATOM 667 N N . MET A 1 84 ? -7.654 3.187 4.784 1.00 92.69 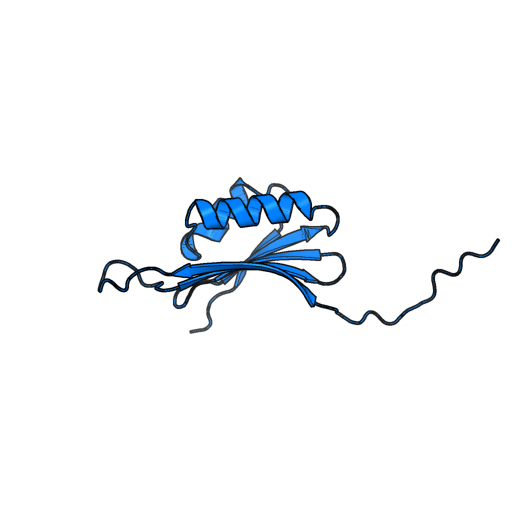84 MET A N 1
ATOM 668 C CA . MET A 1 84 ? -7.498 2.077 5.714 1.00 92.69 84 MET A CA 1
ATOM 669 C C . MET A 1 84 ? -7.119 0.793 4.968 1.00 92.69 84 MET A C 1
ATOM 671 O O . MET A 1 84 ? -7.545 0.601 3.827 1.00 92.69 84 MET A O 1
ATOM 675 N N . PRO A 1 85 ? -6.375 -0.137 5.593 1.00 92.75 85 PRO A N 1
ATOM 676 C CA . PRO A 1 85 ? -5.991 -1.387 4.937 1.00 92.75 85 PRO A CA 1
ATOM 677 C C . PRO A 1 85 ? -7.188 -2.205 4.432 1.00 92.75 85 PRO A C 1
ATOM 679 O O . PRO A 1 85 ? -7.115 -2.798 3.362 1.00 92.75 85 PRO A O 1
ATOM 682 N N . SER A 1 86 ? -8.317 -2.170 5.147 1.00 90.81 86 SER A N 1
ATOM 683 C CA . SER A 1 86 ? -9.579 -2.801 4.734 1.00 90.81 86 SER A CA 1
ATOM 684 C C . SER A 1 86 ? -10.189 -2.210 3.457 1.00 90.81 86 SER A C 1
ATOM 686 O O . SER A 1 86 ? -10.925 -2.906 2.773 1.00 90.81 86 SER A O 1
ATOM 688 N N . GLN A 1 87 ? -9.878 -0.954 3.130 1.00 92.25 87 GLN A N 1
ATOM 689 C CA . GLN A 1 87 ? -10.359 -0.240 1.940 1.00 92.25 87 GLN A CA 1
ATOM 690 C C . GLN A 1 87 ? -9.309 -0.192 0.825 1.00 92.25 87 GLN A C 1
ATOM 692 O O . GLN A 1 87 ? -9.614 0.139 -0.319 1.00 92.25 87 GLN A O 1
ATOM 697 N N . ALA A 1 88 ? -8.048 -0.480 1.152 1.00 93.62 88 ALA A N 1
ATOM 698 C CA . ALA A 1 88 ? -6.930 -0.253 0.252 1.00 93.62 88 ALA A CA 1
ATOM 699 C C . ALA A 1 88 ? -7.041 -1.065 -1.041 1.00 93.62 88 ALA A C 1
ATOM 701 O O . ALA A 1 88 ? -6.611 -0.574 -2.077 1.00 93.62 88 ALA A O 1
ATOM 702 N N . ALA A 1 89 ? -7.621 -2.269 -1.005 1.00 92.75 89 ALA A N 1
ATOM 703 C CA . ALA A 1 89 ? -7.781 -3.098 -2.198 1.00 92.75 89 ALA A CA 1
ATOM 704 C C . ALA A 1 89 ? -8.676 -2.427 -3.248 1.00 92.75 89 ALA A C 1
ATOM 706 O O . ALA A 1 89 ? -8.267 -2.326 -4.403 1.00 92.75 89 ALA A O 1
ATOM 707 N N . ASP A 1 90 ? -9.831 -1.906 -2.831 1.00 92.88 90 ASP A N 1
ATOM 708 C CA . ASP A 1 90 ? -10.786 -1.241 -3.720 1.00 92.88 90 ASP A CA 1
ATOM 709 C C . ASP A 1 90 ? -10.201 0.065 -4.269 1.00 92.88 90 ASP A C 1
ATOM 711 O O . ASP A 1 90 ? -10.169 0.283 -5.478 1.00 92.88 90 ASP A O 1
ATOM 715 N N . VAL A 1 91 ? -9.614 0.892 -3.396 1.00 93.69 91 VAL A N 1
ATOM 716 C CA . VAL A 1 91 ? -8.982 2.156 -3.811 1.00 93.69 91 VAL A CA 1
ATOM 717 C C . VAL A 1 91 ? -7.830 1.908 -4.787 1.00 93.69 91 VAL A C 1
ATOM 719 O O . VAL A 1 91 ? -7.672 2.632 -5.772 1.00 93.69 91 VAL A O 1
ATOM 722 N N . LEU A 1 92 ? -7.008 0.887 -4.528 1.00 92.62 92 LEU A N 1
ATOM 723 C CA . LEU A 1 92 ? -5.924 0.505 -5.426 1.00 92.62 92 LEU A CA 1
ATOM 724 C C . LEU A 1 92 ? -6.469 -0.047 -6.743 1.00 92.62 92 LEU A C 1
ATOM 726 O O . LEU A 1 92 ? -5.903 0.287 -7.773 1.00 92.62 92 LEU A O 1
ATOM 730 N N . ALA A 1 93 ? -7.547 -0.830 -6.750 1.00 89.75 93 ALA A N 1
ATOM 731 C CA . ALA A 1 93 ? -8.155 -1.322 -7.986 1.00 89.75 93 ALA A CA 1
ATOM 732 C C . ALA A 1 93 ? -8.690 -0.175 -8.864 1.00 89.75 93 ALA A C 1
ATOM 734 O O . ALA A 1 93 ? -8.463 -0.175 -10.074 1.00 89.75 93 ALA A O 1
ATOM 735 N N . ASP A 1 94 ? -9.306 0.840 -8.255 1.00 89.19 94 ASP A N 1
ATOM 736 C CA . ASP A 1 94 ? -9.840 2.005 -8.969 1.00 89.19 94 ASP A CA 1
ATOM 737 C C . ASP A 1 94 ? -8.731 2.931 -9.496 1.00 89.19 94 ASP A C 1
ATOM 739 O O . ASP A 1 94 ? -8.807 3.469 -10.604 1.00 89.19 94 ASP A O 1
ATOM 743 N N . CYS A 1 95 ? -7.665 3.121 -8.713 1.00 85.06 95 CYS A N 1
ATOM 744 C CA . CYS A 1 95 ? -6.580 4.049 -9.045 1.00 85.06 95 CYS A CA 1
ATOM 745 C C . CYS A 1 95 ? -5.460 3.400 -9.888 1.00 85.06 95 CYS A C 1
ATOM 747 O O . CYS A 1 95 ? -4.727 4.093 -10.614 1.00 85.06 95 CYS A O 1
ATOM 749 N N . CYS A 1 96 ? -5.307 2.074 -9.811 1.00 80.81 96 CYS A N 1
ATOM 750 C CA . CYS A 1 96 ? -4.300 1.288 -10.524 1.00 80.81 96 CYS A CA 1
ATOM 751 C C . CYS A 1 96 ? -4.929 0.454 -11.636 1.00 80.81 96 CYS A C 1
ATOM 753 O O . CYS A 1 96 ? -5.147 -0.741 -11.491 1.00 80.81 96 CYS A O 1
ATOM 755 N N . THR A 1 97 ? -5.059 1.035 -12.823 1.00 73.31 97 THR A N 1
ATOM 756 C CA . THR A 1 97 ? -5.470 0.274 -14.017 1.00 73.31 97 THR A CA 1
ATOM 757 C C . THR A 1 97 ? -4.426 -0.741 -14.506 1.00 73.31 97 THR A C 1
ATOM 759 O O . THR A 1 97 ? -4.727 -1.576 -15.353 1.00 73.31 97 THR A O 1
ATOM 762 N N . VAL A 1 98 ? -3.186 -0.652 -14.012 1.00 73.00 98 VAL A N 1
ATOM 763 C CA . VAL A 1 98 ? -2.021 -1.428 -14.488 1.00 73.00 98 VAL A CA 1
ATOM 764 C C . VAL A 1 98 ? -1.375 -2.261 -13.377 1.00 73.00 98 VAL A C 1
ATOM 766 O O . VAL A 1 98 ? -0.479 -3.058 -13.642 1.00 73.00 98 VAL A O 1
ATOM 769 N N . GLY A 1 99 ? -1.782 -2.037 -12.127 1.00 78.06 99 GLY A N 1
ATOM 770 C CA . GLY A 1 99 ? -1.199 -2.703 -10.969 1.00 78.06 99 GLY A CA 1
ATOM 771 C C . GLY A 1 99 ? -1.932 -3.999 -10.647 1.00 78.06 99 GLY A C 1
ATOM 772 O O . GLY A 1 99 ? -3.149 -4.075 -10.791 1.00 78.06 99 GLY A O 1
ATOM 773 N N . GLN A 1 100 ? -1.204 -5.016 -10.189 1.00 89.81 100 GLN A N 1
ATOM 774 C CA . GLN A 1 100 ? -1.823 -6.225 -9.643 1.00 89.81 100 GLN A CA 1
ATOM 775 C C . GLN A 1 100 ? -2.046 -6.051 -8.145 1.00 89.81 100 GLN A C 1
ATOM 777 O O . GLN A 1 100 ? -1.076 -5.893 -7.399 1.00 89.81 100 GLN A O 1
ATOM 782 N N . VAL A 1 101 ? -3.314 -6.061 -7.728 1.00 92.69 101 VAL A N 1
ATOM 783 C CA . VAL A 1 101 ? -3.734 -5.896 -6.332 1.00 92.69 101 VAL A CA 1
ATOM 784 C C . VAL A 1 101 ? -3.977 -7.262 -5.699 1.00 92.69 101 VAL A C 1
ATOM 786 O O . VAL A 1 101 ? -4.710 -8.087 -6.236 1.00 92.69 101 VAL A O 1
ATOM 789 N N . GLU A 1 102 ? -3.372 -7.492 -4.539 1.00 93.00 102 GLU A N 1
ATOM 790 C CA . GLU A 1 102 ? -3.497 -8.724 -3.767 1.00 93.00 102 GLU A CA 1
ATOM 791 C C . GLU A 1 102 ? -3.762 -8.390 -2.298 1.00 93.00 102 GLU A C 1
ATOM 793 O O . GLU A 1 102 ? -3.048 -7.592 -1.682 1.00 93.00 102 GLU A O 1
ATOM 798 N N . VAL A 1 103 ? -4.763 -9.047 -1.716 1.00 91.69 103 VAL A N 1
ATOM 799 C CA . VAL A 1 103 ? -5.019 -9.009 -0.276 1.00 91.69 103 VAL A CA 1
ATOM 800 C C . VAL A 1 103 ? -4.239 -10.149 0.369 1.00 91.69 103 VAL A C 1
ATOM 802 O O . VAL A 1 103 ? -4.543 -11.325 0.182 1.00 91.69 103 VAL A O 1
ATOM 805 N N . LEU A 1 104 ? -3.194 -9.799 1.110 1.00 87.19 104 LEU A N 1
ATOM 806 C CA . LEU A 1 104 ? -2.418 -10.721 1.923 1.00 87.19 104 LEU A CA 1
ATOM 807 C C . LEU A 1 104 ? -3.140 -10.817 3.269 1.00 87.19 104 LEU A C 1
ATOM 809 O O . LEU A 1 104 ? -3.076 -9.891 4.084 1.00 87.19 104 LEU A O 1
ATOM 813 N N . ASN A 1 105 ? -3.885 -11.904 3.477 1.00 73.12 105 ASN A N 1
ATOM 814 C CA . ASN A 1 105 ? -4.576 -12.124 4.745 1.00 73.12 105 ASN A CA 1
ATOM 815 C C . ASN A 1 105 ? -3.582 -12.010 5.905 1.00 73.12 105 ASN A C 1
ATOM 817 O O . ASN A 1 105 ? -2.509 -12.620 5.878 1.00 73.12 105 ASN A O 1
ATOM 821 N N . ALA A 1 106 ? -3.960 -11.243 6.929 1.00 59.41 106 ALA A N 1
ATOM 822 C CA . ALA A 1 106 ? -3.363 -11.401 8.241 1.00 59.41 106 ALA A CA 1
ATOM 823 C C . ALA A 1 106 ? -3.701 -12.831 8.679 1.00 59.41 106 ALA A C 1
ATOM 825 O O . ALA A 1 106 ? -4.876 -13.191 8.753 1.00 59.41 106 ALA A O 1
ATOM 826 N N . GLY A 1 107 ? -2.686 -13.681 8.829 1.00 47.34 107 GLY A N 1
ATOM 827 C CA . GLY A 1 107 ? -2.896 -15.016 9.376 1.00 47.34 107 GLY A CA 1
ATOM 828 C C . GLY A 1 107 ? -3.592 -14.887 10.728 1.00 47.34 107 GLY A C 1
ATOM 829 O O . GLY A 1 107 ? -3.129 -14.114 11.567 1.00 47.34 107 GLY A O 1
ATOM 830 N N . CYS A 1 108 ? -4.717 -15.586 10.886 1.00 38.16 108 CYS A N 1
ATOM 831 C CA . CYS A 1 108 ? -5.285 -15.876 12.197 1.00 38.16 108 CYS A CA 1
ATOM 832 C C . CYS A 1 108 ? -4.290 -16.680 13.038 1.00 38.16 108 CYS A C 1
ATOM 834 O O . CYS A 1 108 ? -3.588 -17.539 12.451 1.00 38.16 108 CYS A O 1
#

Sequence (108 aa):
MEDHCGKAGRSKVNRLLAKQTRLFSYIEGLQAETRVYYTLWQCGPELRILVSGEAGPTVRCTFPADMECRARNLLQYLYENTVMPSQAADVLADCCTVGQVEVLNAGC